Protein AF-A0A9N8YZ89-F1 (afdb_monomer_lite)

Foldseek 3Di:
DDDDDDPDVPPVPPPDDPDDDDDDPVNVVVVVQVVVQVVVQVLLAAAVKGKGWDWDDDPVDIDIDIDIPDDDDPVSVVLVVLVVVLVVVVVVPPPDDPVVLVPDPSSVVSVVSSCVRRVNNVVVVVVVVVVVVVVVVVVD

Structure (mmCIF, N/CA/C/O backbone):
data_AF-A0A9N8YZ89-F1
#
_entry.id   AF-A0A9N8YZ89-F1
#
loop_
_atom_site.group_PDB
_atom_site.id
_atom_site.type_symbol
_atom_site.label_atom_id
_atom_site.label_alt_id
_atom_site.label_comp_id
_atom_site.label_asym_id
_atom_site.label_entity_id
_atom_site.label_seq_id
_atom_site.pdbx_PDB_ins_code
_atom_site.Cartn_x
_atom_site.Cartn_y
_atom_site.Cartn_z
_atom_site.occupancy
_atom_site.B_iso_or_equiv
_atom_site.auth_seq_id
_atom_site.auth_comp_id
_atom_site.auth_asym_id
_atom_site.auth_atom_id
_atom_site.pdbx_PDB_model_num
ATOM 1 N N . MET A 1 1 ? -21.001 -4.159 -8.504 1.00 30.20 1 MET A N 1
ATOM 2 C CA . MET A 1 1 ? -21.328 -3.317 -9.671 1.00 30.20 1 MET A CA 1
ATOM 3 C C . MET A 1 1 ? -20.040 -3.118 -10.452 1.00 30.20 1 MET A C 1
ATOM 5 O O . MET A 1 1 ? -19.037 -2.767 -9.846 1.00 30.20 1 MET A O 1
ATOM 9 N N . ARG A 1 2 ? -20.043 -3.479 -11.737 1.00 47.47 2 ARG A N 1
ATOM 10 C CA . ARG A 1 2 ? -18.988 -3.201 -12.719 1.00 47.47 2 ARG A CA 1
ATOM 11 C C . ARG A 1 2 ? -19.563 -2.087 -13.586 1.00 47.47 2 ARG A C 1
ATOM 13 O O . ARG A 1 2 ? -20.612 -2.332 -14.164 1.00 47.47 2 ARG A O 1
ATOM 20 N N . GLU A 1 3 ? -18.909 -0.936 -13.661 1.00 30.22 3 GLU A N 1
ATOM 21 C CA . GLU A 1 3 ? -19.023 -0.023 -14.802 1.00 30.22 3 GLU A CA 1
ATOM 22 C C . GLU A 1 3 ? -17.859 0.972 -14.770 1.00 30.22 3 GLU A C 1
ATOM 24 O O . GLU A 1 3 ? -17.658 1.714 -13.811 1.00 30.22 3 GLU A O 1
ATOM 29 N N . ASN A 1 4 ? -17.040 0.876 -15.817 1.00 44.56 4 ASN A N 1
ATOM 30 C CA . ASN A 1 4 ? -16.032 1.847 -16.206 1.00 44.56 4 ASN A CA 1
ATOM 31 C C . ASN A 1 4 ? -16.745 2.963 -16.969 1.00 44.56 4 ASN A C 1
ATOM 33 O O . ASN A 1 4 ? -17.397 2.632 -17.951 1.00 44.56 4 ASN A O 1
ATOM 37 N N . GLU A 1 5 ? -16.572 4.218 -16.538 1.00 31.42 5 GLU A N 1
ATOM 38 C CA . GLU A 1 5 ? -16.704 5.502 -17.269 1.00 31.42 5 GLU A CA 1
ATOM 39 C C . GLU A 1 5 ? -17.007 6.582 -16.205 1.00 31.42 5 GLU A C 1
ATOM 41 O O . GLU A 1 5 ? -18.002 6.498 -15.505 1.00 31.42 5 GLU A O 1
ATOM 46 N N . LEU A 1 6 ? -16.180 7.585 -15.899 1.00 32.75 6 LEU A N 1
ATOM 47 C CA . LEU A 1 6 ? -15.437 8.479 -16.775 1.00 32.75 6 LEU A CA 1
ATOM 48 C C . LEU A 1 6 ? -14.212 9.055 -16.043 1.00 32.75 6 LEU A C 1
ATOM 50 O O . LEU A 1 6 ? -14.322 9.965 -15.220 1.00 32.75 6 LEU A O 1
ATOM 54 N N . TYR A 1 7 ? -13.019 8.631 -16.461 1.00 41.88 7 TYR A N 1
ATOM 55 C CA . TYR A 1 7 ? -11.895 9.558 -16.551 1.00 41.88 7 TYR A CA 1
ATOM 56 C C . TYR A 1 7 ? -12.280 10.625 -17.586 1.00 41.88 7 TYR A C 1
ATOM 58 O O . TYR A 1 7 ? -12.028 10.473 -18.781 1.00 41.88 7 TYR A O 1
ATOM 66 N N . SER A 1 8 ? -12.936 11.703 -17.148 1.00 34.69 8 SER A N 1
ATOM 67 C CA . SER A 1 8 ? -13.013 12.905 -17.970 1.00 34.69 8 SER A CA 1
ATOM 68 C C . SER A 1 8 ? -11.607 13.505 -18.022 1.00 34.69 8 SER A C 1
ATOM 70 O O . SER A 1 8 ? -10.923 13.627 -17.000 1.00 34.69 8 SER A O 1
ATOM 72 N N . LYS A 1 9 ? -11.158 13.897 -19.216 1.00 35.44 9 LYS A N 1
ATOM 73 C CA . LYS A 1 9 ? -9.866 14.569 -19.441 1.00 35.44 9 LYS A CA 1
ATOM 74 C C . LYS A 1 9 ? -9.716 15.896 -18.661 1.00 35.44 9 LYS A C 1
ATOM 76 O O . LYS A 1 9 ? -8.675 16.531 -18.766 1.00 35.44 9 LYS A O 1
ATOM 81 N N . ALA A 1 10 ? -10.717 16.293 -17.867 1.00 31.02 10 ALA A N 1
ATOM 82 C CA . ALA A 1 10 ? -10.711 17.462 -16.995 1.00 31.02 10 ALA A CA 1
ATOM 83 C C . ALA A 1 10 ? -10.282 17.175 -15.537 1.00 31.02 10 ALA A C 1
ATOM 85 O O . ALA A 1 10 ? -9.948 18.112 -14.819 1.00 31.02 10 ALA A O 1
ATOM 86 N N . CYS A 1 11 ? -10.220 15.918 -15.077 1.00 34.28 11 CYS A N 1
ATOM 87 C CA . CYS A 1 11 ? -9.942 15.618 -13.657 1.00 34.28 11 CYS A CA 1
ATOM 88 C C . CYS A 1 11 ? -8.461 15.378 -13.309 1.00 34.28 11 CYS A C 1
ATOM 90 O O . CYS A 1 11 ? -8.146 15.052 -12.169 1.00 34.28 11 CYS A O 1
ATOM 92 N N . VAL A 1 12 ? -7.535 15.590 -14.249 1.00 33.56 12 VAL A N 1
ATOM 93 C CA . VAL A 1 12 ? -6.080 15.551 -13.977 1.00 33.56 12 VAL A CA 1
ATOM 94 C C . VAL A 1 12 ? -5.570 16.880 -13.381 1.00 33.56 12 VAL A C 1
ATOM 96 O O . VAL A 1 12 ? -4.430 16.963 -12.941 1.00 33.56 12 VAL A O 1
ATOM 99 N N . ALA A 1 13 ? -6.416 17.914 -13.293 1.00 30.59 13 ALA A N 1
ATOM 100 C CA . ALA A 1 13 ? -6.032 19.247 -12.816 1.00 30.59 13 ALA A CA 1
ATOM 101 C C . ALA A 1 13 ? -6.509 19.600 -11.387 1.00 30.59 13 ALA A C 1
ATOM 103 O O . ALA A 1 13 ? -6.271 20.715 -10.937 1.00 30.59 13 ALA A O 1
ATOM 104 N N . GLY A 1 14 ? -7.175 18.689 -10.664 1.00 29.95 14 GLY A N 1
ATOM 105 C CA . GLY A 1 14 ? -7.720 18.979 -9.325 1.00 29.95 14 GLY A CA 1
ATOM 106 C C . GLY A 1 14 ? -6.763 18.742 -8.148 1.00 29.95 14 GLY A C 1
ATOM 107 O O . GLY A 1 14 ? -7.021 19.224 -7.052 1.00 29.95 14 GLY A O 1
ATOM 108 N N . SER A 1 15 ? -5.666 18.009 -8.352 1.00 34.25 15 SER A N 1
ATOM 109 C CA . SER A 1 15 ? -4.763 17.553 -7.279 1.00 34.25 15 SER A CA 1
ATOM 110 C C . SER A 1 15 ? -3.470 18.368 -7.140 1.00 34.25 15 SER A C 1
ATOM 112 O O . SER A 1 15 ? -2.549 17.947 -6.444 1.00 34.25 15 SER A O 1
ATOM 114 N N . ILE A 1 16 ? -3.397 19.556 -7.749 1.00 39.25 16 ILE A N 1
ATOM 115 C CA . ILE A 1 16 ? -2.336 20.531 -7.463 1.00 39.25 16 ILE A CA 1
ATOM 116 C C . ILE A 1 16 ? -2.975 21.734 -6.772 1.00 39.25 16 ILE A C 1
ATOM 118 O O . ILE A 1 16 ? -3.436 22.665 -7.430 1.00 39.25 16 ILE A O 1
ATOM 122 N N . ARG A 1 17 ? -3.006 21.729 -5.435 1.00 31.22 17 ARG A N 1
ATOM 123 C CA . ARG A 1 17 ? -3.301 22.946 -4.673 1.00 31.22 17 ARG A CA 1
ATOM 124 C C . ARG A 1 17 ? -2.018 23.770 -4.555 1.00 31.22 17 ARG A C 1
ATOM 126 O O . ARG A 1 17 ? -1.105 23.426 -3.811 1.00 31.22 17 ARG A O 1
ATOM 133 N N . PHE A 1 18 ? -1.951 24.829 -5.359 1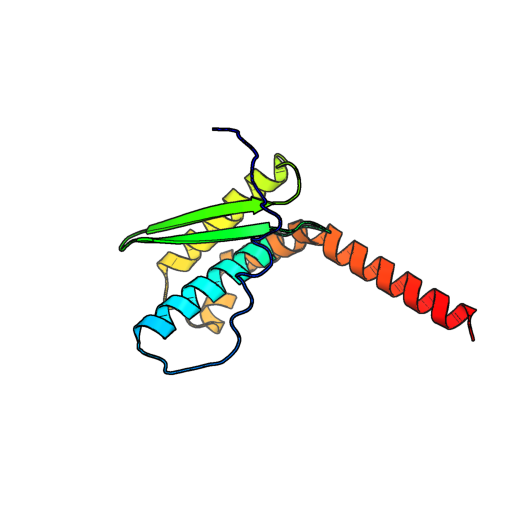.00 32.72 18 PHE A N 1
ATOM 134 C CA . PHE A 1 18 ? -1.022 25.939 -5.184 1.00 32.72 18 PHE A CA 1
ATOM 135 C C . PHE A 1 18 ? -1.501 26.832 -4.033 1.00 32.72 18 PHE A C 1
ATOM 137 O O . PHE A 1 18 ? -2.673 27.188 -3.986 1.00 32.72 18 PHE A O 1
ATOM 144 N N . VAL A 1 19 ? -0.529 27.230 -3.209 1.00 33.03 19 VAL A N 1
ATOM 145 C CA . VAL A 1 19 ? -0.526 28.336 -2.239 1.00 33.03 19 VAL A CA 1
ATOM 146 C C . VAL A 1 19 ? -1.390 28.149 -0.983 1.00 33.03 19 VAL A C 1
ATOM 148 O O . VAL A 1 19 ? -2.599 27.958 -1.014 1.00 33.03 19 VAL A O 1
ATOM 151 N N . VAL A 1 20 ? -0.656 28.197 0.130 1.00 49.81 20 VAL A N 1
ATOM 152 C CA . VAL A 1 20 ? -1.071 28.243 1.531 1.00 49.81 20 VAL A CA 1
ATOM 153 C C . VAL A 1 20 ? -1.785 29.565 1.781 1.00 49.81 20 VAL A C 1
ATOM 155 O O . VAL A 1 20 ? -1.135 30.594 1.657 1.00 49.81 20 VAL A O 1
ATOM 158 N N . ASP A 1 21 ? -3.052 29.530 2.186 1.00 35.50 21 ASP A N 1
ATOM 159 C CA . ASP A 1 21 ? -3.674 30.632 2.921 1.00 35.50 21 ASP A CA 1
ATOM 160 C C . ASP A 1 21 ? -4.487 30.050 4.090 1.00 35.50 21 ASP A C 1
ATOM 162 O O . ASP A 1 21 ? -5.339 29.186 3.894 1.00 35.50 21 ASP A O 1
ATOM 166 N N . GLU A 1 22 ? -4.094 30.496 5.289 1.00 44.75 22 GLU A N 1
ATOM 167 C CA . GLU A 1 22 ? -4.667 30.343 6.640 1.00 44.75 22 GLU A CA 1
ATOM 168 C C . GLU A 1 22 ? -5.190 28.958 7.080 1.00 44.75 22 GLU A C 1
ATOM 170 O O . GLU A 1 22 ? -6.242 28.468 6.679 1.00 44.75 22 GLU A O 1
ATOM 175 N N . ALA A 1 23 ? -4.425 28.331 7.982 1.00 43.38 23 ALA A N 1
ATOM 176 C CA . ALA A 1 23 ? -4.700 27.023 8.562 1.00 43.38 23 ALA A CA 1
ATOM 177 C C . ALA A 1 23 ? -5.589 27.129 9.817 1.00 43.38 23 ALA A C 1
ATOM 179 O O . ALA A 1 23 ? -5.103 27.488 10.888 1.00 43.38 23 ALA A O 1
ATOM 180 N N . ASP A 1 24 ? -6.863 26.752 9.689 1.00 45.12 24 ASP A N 1
ATOM 181 C CA . ASP A 1 24 ? -7.737 26.385 10.817 1.00 45.12 24 ASP A CA 1
ATOM 182 C C . ASP A 1 24 ? -7.472 24.935 11.269 1.00 45.12 24 ASP A C 1
ATOM 184 O O . ASP A 1 24 ? -6.961 24.126 10.497 1.00 45.12 24 ASP A O 1
ATOM 188 N N . GLU A 1 25 ? -7.848 24.551 12.494 1.00 52.12 25 GLU A N 1
ATOM 189 C CA . GLU A 1 25 ? -7.730 23.166 13.013 1.00 52.12 25 GLU A CA 1
ATOM 190 C C . GLU A 1 25 ? -8.378 22.110 12.088 1.00 52.12 25 GLU A C 1
ATOM 192 O O . GLU A 1 25 ? -7.916 20.970 12.011 1.00 52.12 25 GLU A O 1
ATOM 197 N N . GLU A 1 26 ? -9.392 22.502 11.309 1.00 46.75 26 GLU A N 1
ATOM 198 C CA . GLU A 1 26 ? -10.032 21.669 10.282 1.00 46.75 26 GLU A CA 1
ATOM 199 C C . GLU A 1 26 ? -9.064 21.295 9.136 1.00 46.75 26 GLU A C 1
ATOM 201 O O . GLU A 1 26 ? -9.120 20.191 8.587 1.00 46.75 26 GLU A O 1
ATOM 206 N N . SER A 1 27 ? -8.100 22.172 8.831 1.00 52.59 27 SER A N 1
ATOM 207 C CA . SER A 1 27 ? -7.059 21.958 7.817 1.00 52.59 27 SER A CA 1
ATOM 208 C C . SER A 1 27 ? -6.037 20.885 8.214 1.00 52.59 27 SER A C 1
ATOM 210 O O . SER A 1 27 ? -5.519 20.179 7.345 1.00 52.59 27 SER A O 1
ATOM 212 N N . VAL A 1 28 ? -5.786 20.706 9.517 1.00 53.56 28 VAL A N 1
ATOM 213 C CA . VAL A 1 28 ? -4.827 19.714 10.032 1.00 53.56 28 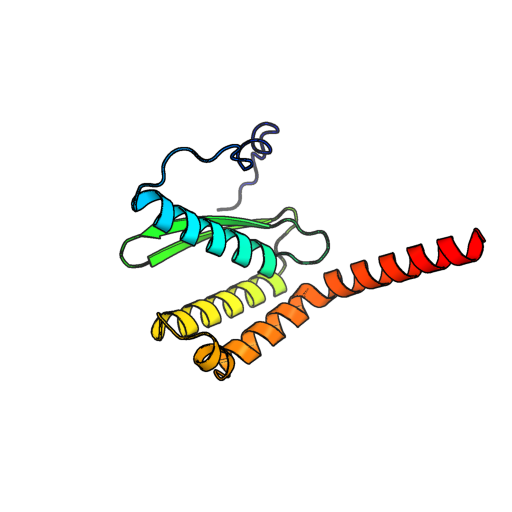VAL A CA 1
ATOM 214 C C . VAL A 1 28 ? -5.383 18.301 9.857 1.00 53.56 28 VAL A C 1
ATOM 216 O O . VAL A 1 28 ? -4.689 17.427 9.338 1.00 53.56 28 VAL A O 1
ATOM 219 N N . ALA A 1 29 ? -6.661 18.094 10.190 1.00 61.31 29 ALA A N 1
ATOM 220 C CA . ALA A 1 29 ? -7.337 16.811 9.998 1.00 61.31 29 ALA A CA 1
ATOM 221 C C . ALA A 1 29 ? -7.417 16.423 8.509 1.00 61.31 29 ALA A C 1
ATOM 223 O O . ALA A 1 29 ? -7.147 15.277 8.147 1.00 61.31 29 ALA A O 1
ATOM 224 N N . LEU A 1 30 ? -7.723 17.382 7.627 1.00 66.94 30 LEU A N 1
ATOM 225 C CA . LEU A 1 30 ? -7.725 17.171 6.173 1.00 66.94 30 LEU A CA 1
ATOM 226 C C . LEU A 1 30 ? -6.350 16.722 5.653 1.00 66.94 30 LEU A C 1
ATOM 228 O O . LEU A 1 30 ? -6.268 15.741 4.911 1.00 66.94 30 LEU A O 1
ATOM 232 N N . ALA A 1 31 ? -5.270 17.371 6.095 1.00 72.62 31 ALA A N 1
ATOM 233 C CA . ALA A 1 31 ? -3.909 17.019 5.694 1.00 72.62 31 ALA A CA 1
ATOM 234 C C . ALA A 1 31 ? -3.501 15.601 6.142 1.00 72.62 31 ALA A C 1
ATOM 236 O O . ALA A 1 31 ? -2.784 14.901 5.421 1.00 72.62 31 ALA A O 1
ATOM 237 N N . GLU A 1 32 ? -3.958 15.136 7.307 1.00 70.75 32 GLU A N 1
ATOM 238 C CA . GLU A 1 32 ? -3.696 13.772 7.786 1.00 70.75 32 GLU A CA 1
ATOM 239 C C . GLU A 1 32 ? -4.362 12.707 6.901 1.00 70.75 32 GLU A C 1
ATOM 241 O O . GLU A 1 32 ? -3.706 11.737 6.502 1.00 70.75 32 GLU A O 1
ATOM 246 N N . TYR A 1 33 ? -5.626 12.909 6.516 1.00 75.50 33 TYR A N 1
ATOM 247 C CA . TYR A 1 33 ? -6.328 12.003 5.599 1.00 75.50 33 TYR A CA 1
ATOM 248 C C . TYR A 1 33 ? -5.737 12.036 4.182 1.00 75.50 33 TYR A C 1
ATOM 250 O O . TYR A 1 33 ? -5.592 10.990 3.539 1.00 75.50 33 TYR A O 1
ATOM 258 N N . GLU A 1 34 ? -5.330 13.206 3.692 1.00 80.62 34 GLU A N 1
ATOM 259 C CA . GLU A 1 34 ? -4.619 13.332 2.414 1.00 80.62 34 GLU A CA 1
ATOM 260 C C . GLU A 1 34 ? -3.272 12.594 2.438 1.00 80.62 34 GLU A C 1
ATOM 262 O O . GLU A 1 34 ? -2.934 11.854 1.510 1.00 80.62 34 GLU A O 1
ATOM 267 N N . ASN A 1 35 ? -2.516 12.710 3.530 1.00 84.50 35 ASN A N 1
ATOM 268 C CA . ASN A 1 35 ? -1.263 11.977 3.693 1.00 84.50 35 ASN A CA 1
ATOM 269 C C . ASN A 1 35 ? -1.497 10.461 3.747 1.00 84.50 35 ASN A C 1
ATOM 271 O O . ASN A 1 35 ? -0.773 9.708 3.088 1.00 84.50 35 ASN A O 1
ATOM 275 N N . PHE A 1 36 ? -2.516 10.005 4.481 1.00 82.94 36 PHE A N 1
ATOM 276 C CA . PHE A 1 36 ? -2.847 8.584 4.570 1.00 82.94 36 PHE A CA 1
ATOM 277 C C . PHE A 1 36 ? -3.284 8.012 3.213 1.00 82.94 36 PHE A C 1
ATOM 279 O O . PHE A 1 36 ? -2.752 6.985 2.789 1.00 82.94 36 PHE A O 1
ATOM 286 N N . SER A 1 37 ? -4.173 8.698 2.484 1.00 86.25 37 SER A N 1
ATOM 287 C CA . S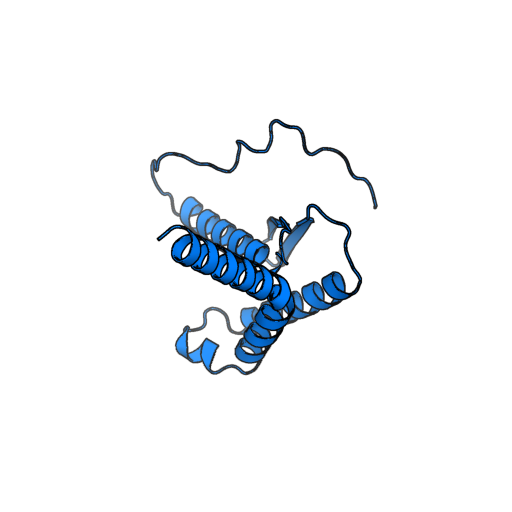ER A 1 37 ? -4.608 8.271 1.142 1.00 86.25 37 SER A CA 1
ATOM 288 C C . SER A 1 37 ? -3.444 8.190 0.157 1.00 86.25 37 SER A C 1
ATOM 290 O O . SER A 1 37 ? -3.311 7.191 -0.551 1.00 86.25 37 SER A O 1
ATOM 292 N N . ARG A 1 38 ? -2.554 9.190 0.147 1.00 88.81 38 ARG A N 1
ATOM 293 C CA . ARG A 1 38 ? -1.360 9.206 -0.712 1.00 88.81 38 ARG A CA 1
ATOM 294 C C . ARG A 1 38 ? -0.408 8.052 -0.399 1.00 88.81 38 ARG A C 1
ATOM 296 O O . ARG A 1 38 ? 0.104 7.402 -1.316 1.00 88.81 38 ARG A O 1
ATOM 303 N N . ASN A 1 39 ? -0.163 7.789 0.882 1.00 89.81 39 ASN A N 1
ATOM 304 C CA . ASN A 1 39 ? 0.709 6.695 1.302 1.00 89.81 39 ASN A CA 1
ATOM 305 C C . ASN A 1 39 ? 0.099 5.338 0.931 1.00 89.81 39 ASN A C 1
ATOM 307 O O . ASN A 1 39 ? 0.796 4.483 0.386 1.00 89.81 39 ASN A O 1
ATOM 311 N N . LEU A 1 40 ? -1.212 5.169 1.129 1.00 90.31 40 LEU A N 1
ATOM 312 C CA . LEU A 1 40 ? -1.916 3.951 0.740 1.00 90.31 40 LEU A CA 1
ATOM 313 C C . LEU A 1 40 ? -1.883 3.743 -0.780 1.00 90.31 40 LEU A C 1
ATOM 315 O O . LEU A 1 40 ? -1.542 2.657 -1.237 1.00 90.31 40 LEU A O 1
ATOM 319 N N . ALA A 1 41 ? -2.134 4.786 -1.573 1.00 91.75 41 ALA A N 1
ATOM 320 C CA . ALA A 1 41 ? -2.013 4.719 -3.030 1.00 91.75 41 ALA A CA 1
ATOM 321 C C . ALA A 1 41 ? -0.603 4.296 -3.473 1.00 91.75 41 ALA A C 1
ATOM 323 O O . ALA A 1 41 ? -0.453 3.511 -4.407 1.00 91.75 41 ALA A O 1
ATOM 324 N N . THR A 1 42 ? 0.430 4.779 -2.778 1.00 90.75 42 THR A N 1
ATOM 325 C CA . THR A 1 42 ? 1.828 4.425 -3.062 1.00 90.75 42 THR A CA 1
ATOM 326 C C . THR A 1 42 ? 2.098 2.944 -2.818 1.00 90.75 42 THR A C 1
ATOM 328 O O . THR A 1 42 ? 2.713 2.296 -3.663 1.00 90.75 42 THR A O 1
ATOM 331 N N . ILE A 1 43 ? 1.621 2.418 -1.691 1.00 90.81 43 ILE A N 1
ATOM 332 C CA . ILE A 1 43 ? 1.792 1.015 -1.299 1.00 90.81 43 ILE A CA 1
ATOM 333 C C . ILE A 1 43 ? 1.038 0.073 -2.249 1.00 90.81 43 ILE A C 1
ATOM 335 O O . ILE A 1 43 ? 1.537 -0.987 -2.609 1.00 90.81 43 ILE A O 1
ATOM 339 N N . LEU A 1 44 ? -0.144 0.482 -2.709 1.00 90.62 44 LEU A N 1
ATOM 340 C CA . LEU A 1 44 ? -0.975 -0.319 -3.607 1.00 90.62 44 LEU A CA 1
ATOM 341 C C . LEU A 1 44 ? -0.513 -0.285 -5.077 1.00 90.62 44 LEU A C 1
ATOM 343 O O . LEU A 1 44 ? -1.013 -1.059 -5.897 1.00 90.62 44 LEU A O 1
ATOM 347 N N . ALA A 1 45 ? 0.424 0.596 -5.440 1.00 89.25 45 ALA A N 1
ATOM 348 C CA . ALA A 1 45 ? 0.859 0.794 -6.821 1.00 89.25 45 ALA A CA 1
ATOM 349 C C . ALA A 1 45 ? 2.040 -0.109 -7.224 1.00 89.25 45 ALA A C 1
ATOM 351 O O . ALA A 1 45 ? 3.205 0.210 -6.953 1.00 89.25 45 ALA A O 1
ATOM 352 N N . ARG A 1 46 ? 1.743 -1.170 -7.990 1.00 83.81 46 ARG A N 1
ATOM 353 C CA . ARG A 1 46 ? 2.732 -2.063 -8.632 1.00 83.81 46 ARG A CA 1
ATOM 354 C C . ARG A 1 46 ? 3.466 -1.381 -9.807 1.00 83.81 46 ARG A C 1
ATOM 356 O O . ARG A 1 46 ? 3.248 -0.203 -10.101 1.00 83.81 46 ARG A O 1
ATOM 363 N N . ASP A 1 47 ? 4.369 -2.099 -10.485 1.00 84.56 47 ASP A N 1
ATOM 364 C CA . ASP A 1 47 ? 5.132 -1.571 -11.626 1.00 84.56 47 ASP A CA 1
ATOM 365 C C . ASP A 1 47 ? 4.236 -0.953 -12.704 1.00 84.56 47 ASP A C 1
ATOM 367 O O . ASP A 1 47 ? 3.266 -1.568 -13.148 1.00 84.56 47 ASP A O 1
ATOM 371 N N . ARG A 1 48 ? 4.571 0.281 -13.107 1.00 81.12 48 ARG A N 1
ATOM 372 C CA . ARG A 1 48 ? 3.841 1.111 -14.090 1.00 81.12 48 ARG A CA 1
ATOM 373 C C . ARG A 1 48 ? 2.341 1.299 -13.807 1.00 81.12 48 ARG A C 1
ATOM 375 O O . ARG A 1 48 ? 1.632 1.873 -14.636 1.00 81.12 48 ARG A O 1
ATOM 382 N N . GLN A 1 49 ? 1.850 0.852 -12.653 1.00 85.12 49 GLN A N 1
ATOM 383 C CA . GLN A 1 49 ? 0.467 1.028 -12.247 1.00 85.12 49 GLN A CA 1
ATOM 384 C C . GLN A 1 49 ? 0.285 2.389 -11.588 1.00 85.12 49 GLN A C 1
ATOM 386 O O . GLN A 1 49 ? 1.133 2.870 -10.832 1.00 85.12 49 GLN A O 1
ATOM 391 N N . VAL A 1 50 ? -0.859 2.993 -11.878 1.00 86.62 50 VAL A N 1
ATOM 392 C CA . VAL A 1 50 ? -1.342 4.197 -11.214 1.00 86.62 50 VAL A CA 1
ATOM 393 C C . VAL A 1 50 ? -2.543 3.782 -10.389 1.00 86.62 50 VAL A C 1
ATOM 395 O O . VAL A 1 50 ? -3.495 3.225 -10.935 1.00 86.62 50 VAL A O 1
ATOM 398 N N . VAL A 1 51 ? -2.480 4.050 -9.089 1.00 88.88 51 VAL A N 1
ATOM 399 C CA . VAL A 1 51 ? -3.562 3.789 -8.142 1.00 88.88 51 VAL A CA 1
ATOM 400 C C . VAL A 1 51 ? -4.071 5.121 -7.617 1.00 88.88 51 VAL A C 1
ATOM 402 O O . VAL A 1 51 ? -3.285 5.980 -7.220 1.00 88.88 51 VAL A O 1
ATOM 405 N N . ALA A 1 52 ? -5.387 5.284 -7.626 1.00 90.94 52 ALA A N 1
ATOM 406 C CA . ALA A 1 52 ? -6.086 6.371 -6.970 1.00 90.94 52 ALA A CA 1
ATOM 407 C C . ALA A 1 52 ? -6.792 5.818 -5.732 1.00 90.94 52 ALA A C 1
ATOM 409 O O . ALA A 1 52 ? -7.454 4.780 -5.796 1.00 90.94 52 ALA A O 1
ATOM 410 N N . VAL A 1 53 ? -6.641 6.521 -4.614 1.00 88.69 53 VAL A N 1
ATOM 411 C CA . VAL A 1 53 ? -7.305 6.199 -3.354 1.00 88.69 53 VAL A CA 1
ATOM 412 C C . VAL A 1 53 ? -8.138 7.398 -2.940 1.00 88.69 53 VAL A C 1
ATOM 414 O O . VAL A 1 53 ? -7.623 8.510 -2.843 1.00 88.69 53 VAL A O 1
ATOM 417 N N . THR A 1 54 ? -9.412 7.156 -2.662 1.00 88.62 54 THR A N 1
ATOM 418 C CA . THR A 1 54 ? -10.304 8.125 -2.030 1.00 88.62 54 THR A CA 1
ATOM 419 C C . THR A 1 54 ? -10.699 7.595 -0.664 1.00 88.62 54 THR A C 1
ATOM 421 O O . THR A 1 54 ? -11.089 6.436 -0.529 1.00 88.62 54 THR A O 1
ATOM 424 N N . LEU A 1 55 ? -10.590 8.451 0.347 1.00 83.00 55 LEU A N 1
ATOM 425 C CA . LEU A 1 55 ? -10.988 8.147 1.713 1.00 83.00 55 LEU A CA 1
ATOM 426 C C . LEU A 1 55 ? -12.214 8.966 2.074 1.00 83.00 55 LEU A C 1
ATOM 428 O O . LEU A 1 55 ? -12.234 10.176 1.853 1.00 83.00 55 LEU A O 1
ATOM 432 N N . ILE A 1 56 ? -13.206 8.307 2.658 1.00 79.81 56 ILE A N 1
ATOM 433 C CA . ILE A 1 56 ? -14.379 8.959 3.228 1.00 79.81 56 ILE A CA 1
ATOM 434 C C . ILE A 1 56 ? -14.387 8.646 4.729 1.00 79.81 56 ILE A C 1
ATOM 436 O O . ILE A 1 56 ? -14.712 7.516 5.117 1.00 79.81 56 ILE A O 1
ATOM 440 N N . PRO A 1 57 ? -13.973 9.601 5.583 1.00 74.44 57 PRO A N 1
ATOM 441 C CA . PRO A 1 57 ? -13.961 9.399 7.023 1.00 74.44 57 PRO A CA 1
ATOM 442 C C . PRO A 1 57 ? -15.380 9.469 7.603 1.00 74.44 57 PRO A C 1
ATOM 444 O O . PRO A 1 57 ? -16.202 10.293 7.207 1.00 74.44 57 PRO A O 1
ATOM 447 N N . TYR A 1 58 ? -15.648 8.617 8.587 1.00 73.06 58 TYR A N 1
ATOM 448 C CA . TYR A 1 58 ? -16.832 8.633 9.445 1.00 73.06 58 TYR A CA 1
ATOM 449 C C . TYR A 1 58 ? -16.379 8.570 10.912 1.00 73.06 58 TYR A C 1
ATOM 451 O O . TYR A 1 58 ? -15.267 8.115 11.178 1.00 73.06 58 TYR A O 1
ATOM 459 N N . PRO A 1 59 ? -17.237 8.917 11.891 1.00 67.75 59 PRO A N 1
ATOM 460 C CA . PRO A 1 59 ? -16.839 8.935 13.302 1.00 67.75 59 PRO A CA 1
ATOM 461 C C . PRO A 1 59 ? -16.218 7.626 13.820 1.00 67.75 59 PRO A C 1
ATOM 463 O O . PRO A 1 59 ? -15.315 7.661 14.643 1.00 67.75 59 PRO A O 1
ATOM 466 N N . ASN A 1 60 ? -16.675 6.473 13.311 1.00 68.19 60 ASN A N 1
ATOM 467 C CA . ASN A 1 60 ? -16.260 5.148 13.795 1.00 68.19 60 ASN A CA 1
ATOM 468 C C . ASN A 1 60 ? -15.626 4.257 12.713 1.00 68.19 60 ASN A C 1
ATOM 470 O O . ASN A 1 60 ? -15.337 3.088 12.970 1.00 68.19 60 ASN A O 1
ATOM 474 N N . LYS A 1 61 ? -15.492 4.746 11.476 1.00 73.75 61 LYS A N 1
ATOM 475 C CA . LYS A 1 61 ? -14.974 3.956 10.350 1.00 73.75 61 LYS A CA 1
ATOM 476 C C . LYS A 1 61 ? -14.402 4.865 9.270 1.00 73.75 61 LYS A C 1
ATOM 478 O O . LYS A 1 61 ? -14.700 6.048 9.223 1.00 73.75 61 LYS A O 1
ATOM 483 N N . CYS A 1 62 ? -13.654 4.284 8.347 1.00 77.62 62 CYS A N 1
ATOM 484 C CA . CYS A 1 62 ? -13.253 4.946 7.115 1.00 77.62 62 CYS A CA 1
ATOM 485 C C . CYS A 1 62 ? -13.641 4.051 5.941 1.00 77.62 62 CYS A C 1
ATOM 487 O O . CYS A 1 62 ? -13.433 2.835 5.994 1.00 77.62 62 CYS A O 1
ATOM 489 N N . GLU A 1 63 ? -14.235 4.636 4.906 1.00 81.75 63 GLU A N 1
ATOM 490 C CA . GLU A 1 63 ? -14.438 3.952 3.634 1.00 81.75 63 GLU A CA 1
ATOM 491 C C . GLU A 1 63 ? -13.294 4.297 2.690 1.00 81.75 63 GLU A C 1
ATOM 493 O O . GLU A 1 63 ? -12.969 5.465 2.483 1.00 81.75 63 GLU A O 1
ATOM 498 N N . VAL A 1 64 ? -12.678 3.260 2.130 1.00 84.44 64 VAL A N 1
ATOM 499 C CA . VAL A 1 64 ? -11.551 3.382 1.210 1.00 84.44 64 VAL A CA 1
ATOM 500 C C . VAL A 1 64 ? -12.005 2.903 -0.158 1.00 84.44 64 VAL A C 1
ATOM 502 O O . VAL A 1 64 ? -12.328 1.728 -0.335 1.00 84.44 64 VAL A O 1
ATOM 505 N N . TYR A 1 65 ? -12.006 3.809 -1.125 1.00 87.94 65 TYR A N 1
ATOM 506 C CA . TYR A 1 65 ? -12.270 3.509 -2.525 1.00 87.94 65 TYR A CA 1
ATOM 507 C C . TYR A 1 65 ? -10.942 3.473 -3.267 1.00 87.94 65 TYR A C 1
ATOM 509 O O . TYR A 1 65 ? -10.139 4.399 -3.156 1.00 87.94 65 TYR A O 1
ATOM 517 N N . ILE A 1 66 ? -10.707 2.394 -4.011 1.00 90.38 66 ILE A N 1
ATOM 518 C CA . ILE A 1 66 ? -9.449 2.163 -4.716 1.00 90.38 66 ILE A CA 1
ATOM 519 C C . ILE A 1 66 ? -9.764 1.957 -6.193 1.00 90.38 66 ILE A C 1
ATOM 521 O O . ILE A 1 66 ? -10.553 1.085 -6.559 1.00 90.38 66 ILE A O 1
ATOM 525 N N . ALA A 1 67 ? -9.120 2.746 -7.042 1.00 89.81 67 ALA A N 1
ATOM 526 C CA . ALA A 1 67 ? -9.154 2.593 -8.488 1.00 89.81 67 ALA A CA 1
ATOM 527 C C . ALA A 1 67 ? -7.729 2.445 -9.016 1.00 89.81 67 ALA A C 1
ATOM 529 O O . ALA A 1 67 ? -6.786 2.987 -8.441 1.00 89.81 67 ALA A O 1
ATOM 530 N N . LYS A 1 68 ? -7.558 1.732 -10.127 1.00 89.06 68 LYS A N 1
ATOM 531 C CA . LYS A 1 68 ? -6.265 1.635 -10.801 1.00 89.06 68 LYS A CA 1
ATOM 532 C C . LYS A 1 68 ? -6.425 1.583 -12.315 1.00 89.06 68 LYS A C 1
ATOM 534 O O . LYS A 1 68 ? -7.487 1.228 -12.818 1.00 89.06 68 LYS A O 1
ATOM 539 N N . ASN A 1 69 ? -5.363 1.927 -13.035 1.00 89.38 69 ASN A N 1
ATOM 540 C CA . ASN A 1 69 ? -5.365 2.009 -14.501 1.00 89.38 69 ASN A CA 1
ATOM 541 C C . ASN A 1 69 ? -5.409 0.651 -15.232 1.00 89.38 69 ASN A C 1
ATOM 543 O O . ASN A 1 69 ? -5.596 0.632 -16.444 1.00 89.38 69 ASN A O 1
ATOM 547 N N . ASN A 1 70 ? -5.245 -0.464 -14.517 1.00 84.38 70 ASN A N 1
ATOM 548 C CA . ASN A 1 70 ? -5.219 -1.819 -15.072 1.00 84.38 70 ASN A CA 1
ATOM 549 C C . ASN A 1 70 ? -6.318 -2.700 -14.458 1.00 84.38 70 ASN A C 1
ATOM 551 O O . ASN A 1 70 ? -6.925 -2.351 -13.450 1.00 84.38 70 ASN A O 1
ATOM 555 N N . SER A 1 71 ? -6.545 -3.884 -15.029 1.00 88.69 71 SER A N 1
ATOM 556 C CA . SER A 1 71 ? -7.463 -4.866 -14.434 1.00 88.69 71 SER A CA 1
ATOM 557 C C . SER A 1 71 ? -6.955 -5.358 -13.076 1.00 88.69 71 SER A C 1
ATOM 559 O O . SER A 1 71 ? -5.746 -5.499 -12.873 1.00 88.69 71 SER A O 1
ATOM 561 N N . TRP A 1 72 ? -7.878 -5.607 -12.147 1.00 87.75 72 TRP A N 1
ATOM 562 C CA . TRP A 1 72 ? -7.594 -6.273 -10.876 1.00 87.75 72 TRP A CA 1
ATOM 563 C C . TRP A 1 72 ? -7.262 -7.744 -11.117 1.00 87.75 72 TRP A C 1
ATOM 565 O O . TRP A 1 72 ? -8.038 -8.450 -11.760 1.00 87.75 72 TRP A O 1
ATOM 575 N N . LEU A 1 73 ? -6.107 -8.173 -10.623 1.00 90.19 73 LEU A N 1
ATOM 576 C CA . LEU A 1 73 ? -5.700 -9.567 -10.566 1.00 90.19 73 LEU A CA 1
ATOM 577 C C . LEU A 1 73 ? -6.104 -10.159 -9.213 1.00 90.19 73 LEU A C 1
ATOM 579 O O . LEU A 1 73 ? -6.339 -9.425 -8.250 1.00 90.19 73 LEU A O 1
ATOM 583 N N . GLU A 1 74 ? -6.169 -11.483 -9.129 1.00 93.00 74 GLU A N 1
ATOM 584 C CA . GLU A 1 74 ? -6.483 -12.172 -7.874 1.00 93.00 74 GLU A CA 1
ATOM 585 C C . GLU A 1 74 ? -5.431 -11.873 -6.797 1.00 93.00 74 GLU A C 1
ATOM 587 O O . GLU A 1 74 ? -5.781 -11.616 -5.644 1.00 93.00 74 GLU A O 1
ATOM 592 N N . GLU A 1 75 ? -4.155 -11.773 -7.182 1.00 90.50 75 GLU A N 1
ATOM 593 C CA . GLU A 1 75 ? -3.069 -11.443 -6.256 1.00 90.50 75 GLU A CA 1
ATOM 594 C C . GLU A 1 75 ? -3.201 -10.024 -5.690 1.00 90.50 75 GLU A C 1
ATOM 596 O O . GLU A 1 75 ?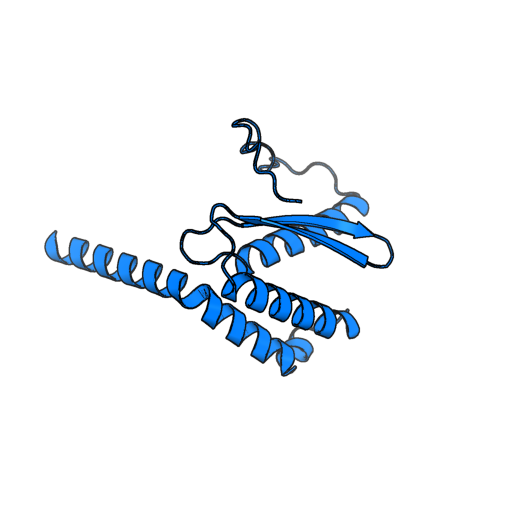 -2.831 -9.783 -4.542 1.00 90.50 75 GLU A O 1
ATOM 601 N N . ASP A 1 76 ? -3.765 -9.088 -6.460 1.00 90.31 76 ASP A N 1
ATOM 602 C CA . ASP A 1 76 ? -3.993 -7.722 -5.983 1.00 90.31 76 ASP A CA 1
ATOM 603 C C . ASP A 1 76 ? -5.080 -7.691 -4.902 1.00 90.31 76 ASP A C 1
ATOM 605 O O . ASP A 1 76 ? -4.973 -6.936 -3.937 1.00 90.31 76 ASP A O 1
ATOM 609 N N . ILE A 1 77 ? -6.125 -8.513 -5.052 1.00 91.44 77 ILE A N 1
ATOM 610 C CA . ILE A 1 77 ? -7.214 -8.622 -4.072 1.00 91.44 77 ILE A CA 1
ATOM 611 C C . ILE A 1 77 ? -6.664 -9.207 -2.770 1.00 91.44 77 ILE A C 1
ATOM 613 O O . ILE A 1 77 ? -6.855 -8.618 -1.706 1.00 91.44 77 ILE A O 1
ATOM 617 N N . VAL A 1 78 ? -5.910 -10.306 -2.866 1.00 95.19 78 VAL A N 1
ATOM 618 C CA . VAL A 1 78 ? -5.244 -10.933 -1.713 1.00 95.19 78 VAL A CA 1
ATOM 619 C C . VAL A 1 78 ? -4.312 -9.941 -1.016 1.00 95.19 78 VAL A C 1
ATOM 621 O O . VAL A 1 78 ? -4.305 -9.847 0.212 1.00 95.19 78 VAL A O 1
ATOM 624 N N . TYR A 1 79 ? -3.545 -9.166 -1.783 1.00 94.38 79 TYR A N 1
ATOM 625 C CA . TYR A 1 79 ? -2.655 -8.148 -1.238 1.00 94.38 79 TYR A CA 1
ATOM 626 C C . TYR A 1 79 ? -3.413 -7.026 -0.515 1.00 94.38 79 TYR A C 1
ATOM 628 O O . TYR A 1 79 ? -3.061 -6.673 0.611 1.00 94.38 79 TYR A O 1
ATOM 636 N N . ILE A 1 80 ? -4.484 -6.493 -1.112 1.00 91.94 80 ILE A N 1
ATOM 637 C CA . ILE A 1 80 ? -5.323 -5.464 -0.479 1.00 91.94 80 ILE A CA 1
ATOM 638 C C . ILE A 1 80 ? -5.907 -5.970 0.840 1.00 91.94 80 ILE A C 1
ATOM 640 O O . ILE A 1 80 ? -5.902 -5.231 1.829 1.00 91.94 80 ILE A O 1
ATOM 644 N N . ASP A 1 81 ? -6.372 -7.218 0.882 1.00 92.56 81 ASP A N 1
ATOM 645 C CA . ASP A 1 81 ? -6.904 -7.813 2.105 1.00 92.56 81 ASP A CA 1
ATOM 646 C C . ASP A 1 81 ? -5.828 -7.932 3.195 1.00 92.56 81 ASP A C 1
ATOM 648 O O . ASP A 1 81 ? -6.093 -7.580 4.347 1.00 92.56 81 ASP A O 1
ATOM 652 N N . LYS A 1 82 ? -4.587 -8.301 2.848 1.00 95.25 82 LYS A N 1
ATOM 653 C CA . LYS A 1 82 ? -3.458 -8.275 3.798 1.00 95.25 82 LYS A CA 1
ATOM 654 C C . LYS A 1 82 ? -3.192 -6.867 4.340 1.00 95.25 82 LYS A C 1
ATOM 656 O O . LYS A 1 82 ? -3.134 -6.679 5.556 1.00 95.25 82 LYS A O 1
ATOM 661 N N . ILE A 1 83 ? -3.081 -5.863 3.463 1.00 91.88 83 ILE A N 1
ATOM 662 C CA . ILE A 1 83 ? -2.854 -4.461 3.865 1.00 91.88 83 ILE A CA 1
ATOM 663 C C . ILE A 1 83 ? -3.968 -3.971 4.792 1.00 91.88 83 ILE A C 1
ATOM 665 O O . ILE A 1 83 ? -3.695 -3.331 5.809 1.00 91.88 83 ILE A O 1
ATOM 669 N N . LYS A 1 84 ? -5.221 -4.314 4.491 1.00 89.50 84 LYS A N 1
ATOM 670 C CA . LYS A 1 84 ? -6.373 -3.993 5.336 1.00 89.50 84 LYS A CA 1
ATOM 671 C C 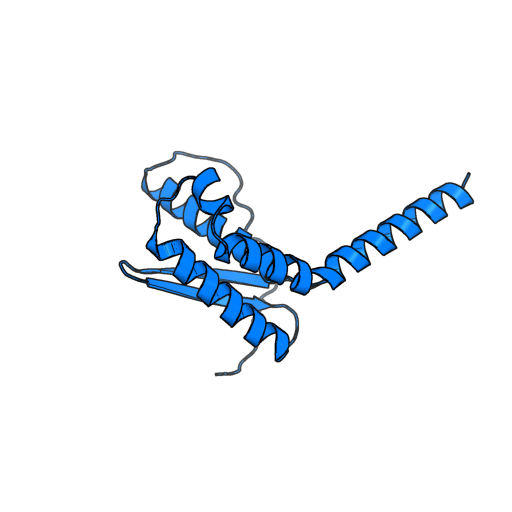. LYS A 1 84 ? -6.248 -4.601 6.734 1.00 89.50 84 LYS A C 1
ATOM 673 O O . LYS A 1 84 ? -6.533 -3.908 7.712 1.00 89.50 84 LYS A O 1
ATOM 678 N N . GLU A 1 85 ? -5.828 -5.858 6.851 1.00 90.88 85 GLU A N 1
ATOM 679 C CA . GLU A 1 85 ? -5.618 -6.496 8.155 1.00 90.88 85 GLU A CA 1
ATOM 680 C C . GLU A 1 85 ? -4.457 -5.860 8.935 1.00 90.88 85 GLU A C 1
ATOM 682 O O . GLU A 1 85 ? -4.609 -5.602 10.132 1.00 90.88 85 GLU A O 1
ATOM 687 N N . TYR A 1 86 ? -3.354 -5.486 8.273 1.00 88.56 86 TYR A N 1
ATOM 688 C CA . TYR A 1 86 ? -2.269 -4.736 8.921 1.00 88.56 86 TYR A CA 1
ATOM 689 C C . TYR A 1 86 ? -2.735 -3.380 9.446 1.00 88.56 86 TYR A C 1
ATOM 691 O O . TYR A 1 86 ? -2.500 -3.063 10.611 1.00 88.56 86 TYR A O 1
ATOM 699 N N . VAL A 1 87 ? -3.450 -2.598 8.632 1.00 85.88 87 VAL A N 1
ATOM 700 C CA . VAL A 1 87 ? -3.971 -1.285 9.043 1.00 85.88 87 VAL A CA 1
ATOM 701 C C . VAL A 1 87 ? -4.907 -1.420 10.249 1.00 85.88 87 VAL A C 1
ATOM 703 O O . VAL A 1 87 ? -4.769 -0.660 11.207 1.00 85.88 87 VAL A O 1
ATOM 706 N N . LYS A 1 88 ? -5.805 -2.416 10.260 1.00 84.31 88 LYS A N 1
ATOM 707 C CA . LYS A 1 88 ? -6.684 -2.697 11.412 1.00 84.31 88 LYS A CA 1
ATOM 708 C C . LYS A 1 88 ? -5.916 -3.122 12.661 1.00 84.31 88 LYS A C 1
ATOM 710 O O . LYS A 1 88 ? -6.328 -2.797 13.772 1.00 84.31 88 LYS A O 1
ATOM 715 N N . SER A 1 89 ? -4.859 -3.914 12.503 1.00 84.06 89 SER A N 1
ATOM 716 C CA . SER A 1 89 ? -4.027 -4.349 13.627 1.00 84.06 89 SER A CA 1
ATOM 717 C C . SER A 1 89 ? -3.291 -3.160 14.243 1.00 84.06 89 SER A C 1
ATOM 719 O O . SER A 1 89 ? -3.303 -2.976 15.460 1.00 84.06 89 SER A O 1
ATOM 721 N N . LEU A 1 90 ? -2.720 -2.298 13.400 1.00 81.94 90 LEU A N 1
ATOM 722 C CA . LEU A 1 90 ? -1.986 -1.105 13.817 1.00 81.94 90 LEU A CA 1
ATOM 723 C C . LEU A 1 90 ? -2.892 -0.050 14.454 1.00 81.94 90 LEU A C 1
ATOM 725 O O . LEU A 1 90 ? -2.483 0.610 15.407 1.00 81.94 90 LEU A O 1
ATOM 729 N N . SER A 1 91 ? -4.135 0.080 13.985 1.00 81.44 91 SER A N 1
ATOM 730 C CA . SER A 1 91 ? -5.073 1.070 14.520 1.00 81.44 91 SER A CA 1
ATOM 731 C C . SER A 1 91 ? -5.530 0.784 15.953 1.00 81.44 91 SER A C 1
ATOM 733 O O . SER A 1 91 ? -6.005 1.698 16.617 1.00 81.44 91 SER A O 1
ATOM 735 N N . LYS A 1 92 ? -5.415 -0.458 16.446 1.00 80.81 92 LYS A N 1
ATOM 736 C CA . LYS A 1 92 ? -5.854 -0.827 17.808 1.00 80.81 92 LYS A CA 1
ATOM 737 C C . LYS A 1 92 ? -5.026 -0.169 18.907 1.00 80.81 92 LYS A C 1
ATOM 739 O O . LYS A 1 92 ? -5.561 0.109 19.973 1.00 80.81 92 LYS A O 1
ATOM 744 N N . ASP A 1 93 ? -3.752 0.086 18.627 1.00 78.69 93 ASP A N 1
ATOM 745 C CA . ASP A 1 93 ? -2.802 0.647 19.593 1.00 78.69 93 ASP A CA 1
ATOM 746 C C . ASP A 1 93 ? -2.477 2.116 19.290 1.00 78.69 93 ASP A C 1
ATOM 748 O O . ASP A 1 93 ? -1.512 2.671 19.815 1.00 78.69 93 ASP A O 1
ATOM 752 N N . ALA A 1 94 ? -3.247 2.748 18.401 1.00 77.44 94 ALA A N 1
ATOM 753 C CA . ALA A 1 94 ? -3.056 4.145 18.053 1.00 77.44 94 ALA A CA 1
ATOM 754 C C . ALA A 1 94 ? -3.541 5.075 19.191 1.00 77.44 94 ALA A C 1
ATOM 756 O O . ALA A 1 94 ? -4.590 4.814 19.781 1.00 77.44 94 ALA A O 1
ATOM 757 N N . PRO A 1 95 ? -2.836 6.192 19.468 1.00 80.50 95 PRO A N 1
ATOM 758 C CA . PRO A 1 95 ? -1.563 6.606 18.873 1.00 80.50 95 PRO A CA 1
ATOM 759 C C . PRO A 1 95 ? -0.362 5.836 19.457 1.00 80.50 95 PRO A C 1
ATOM 761 O O . PRO A 1 95 ? -0.205 5.729 20.672 1.00 80.50 95 PRO A O 1
ATOM 764 N N . ILE A 1 96 ? 0.539 5.364 18.587 1.00 82.25 96 ILE A N 1
ATOM 765 C CA . ILE A 1 96 ? 1.745 4.606 18.959 1.00 82.25 96 ILE A CA 1
ATOM 766 C C . ILE A 1 96 ? 3.018 5.377 18.585 1.00 82.25 96 ILE A C 1
ATOM 768 O O . ILE A 1 96 ? 3.087 6.031 17.545 1.00 82.25 96 ILE A O 1
ATOM 772 N N . LYS A 1 97 ? 4.058 5.297 19.425 1.00 85.88 97 LYS A N 1
ATOM 773 C CA . LYS A 1 97 ? 5.378 5.859 19.093 1.00 85.88 97 LYS A CA 1
ATOM 774 C C . LYS A 1 97 ? 6.041 5.040 17.988 1.00 85.88 97 LYS A C 1
ATOM 776 O O . LYS A 1 97 ? 5.995 3.814 18.024 1.00 85.88 97 LYS A O 1
ATOM 781 N N . LEU A 1 98 ? 6.734 5.708 17.065 1.00 82.75 98 LEU A N 1
ATOM 782 C CA . LEU A 1 98 ? 7.384 5.055 15.923 1.00 82.75 98 LEU A CA 1
ATOM 783 C C . LEU A 1 98 ? 8.335 3.922 16.337 1.00 82.75 98 LEU A C 1
ATOM 785 O O . LEU A 1 98 ? 8.272 2.844 15.765 1.00 82.75 98 LEU A O 1
ATOM 789 N N . ASN A 1 99 ? 9.178 4.134 17.350 1.00 87.94 99 ASN A N 1
ATOM 790 C CA . ASN A 1 99 ? 10.098 3.101 17.832 1.00 87.94 99 ASN A CA 1
ATOM 791 C C . ASN A 1 99 ? 9.356 1.858 18.349 1.00 87.94 99 ASN A C 1
ATOM 793 O O . ASN A 1 99 ? 9.712 0.748 17.988 1.00 87.94 99 ASN A O 1
ATOM 797 N N . ALA A 1 100 ? 8.291 2.045 19.130 1.00 87.25 100 ALA A N 1
ATOM 798 C CA . ALA A 1 100 ? 7.461 0.945 19.609 1.00 87.25 100 ALA A CA 1
ATOM 799 C C . ALA A 1 100 ? 6.710 0.252 18.462 1.00 87.25 100 ALA A C 1
ATOM 801 O O . ALA A 1 100 ? 6.534 -0.960 18.497 1.00 87.25 100 ALA A O 1
ATOM 802 N N . ALA A 1 101 ? 6.289 1.001 17.438 1.00 84.62 101 ALA A N 1
ATOM 803 C CA . ALA A 1 101 ? 5.653 0.432 16.257 1.00 84.62 101 ALA A CA 1
ATOM 804 C C . ALA A 1 101 ? 6.620 -0.450 15.454 1.00 84.62 101 ALA A C 1
ATOM 806 O O . ALA A 1 101 ? 6.239 -1.541 15.048 1.00 84.62 101 ALA A O 1
ATOM 807 N N . LEU A 1 102 ? 7.870 -0.014 15.266 1.00 89.44 102 LEU A N 1
ATOM 808 C CA . LEU A 1 102 ? 8.885 -0.760 14.513 1.00 89.44 102 LEU A CA 1
ATOM 809 C C . LEU A 1 102 ? 9.264 -2.103 15.158 1.00 89.44 102 LEU A C 1
ATOM 811 O O . LEU A 1 102 ? 9.644 -3.021 14.440 1.00 89.44 102 LEU A O 1
ATOM 815 N N . GLU A 1 103 ? 9.116 -2.238 16.477 1.00 93.25 103 GLU A N 1
ATOM 816 C CA . GLU A 1 103 ? 9.329 -3.506 17.194 1.00 93.25 103 GLU A CA 1
ATOM 817 C C . GLU A 1 103 ? 8.163 -4.500 17.025 1.00 93.25 103 GLU A C 1
ATOM 819 O O . GLU A 1 103 ? 8.267 -5.666 17.414 1.00 93.25 103 GLU A O 1
ATOM 824 N N . ARG A 1 104 ? 7.023 -4.076 16.462 1.00 90.38 104 ARG A N 1
ATOM 825 C CA . ARG A 1 104 ? 5.882 -4.973 16.260 1.00 90.38 104 ARG A CA 1
ATOM 826 C C . ARG A 1 104 ? 6.122 -5.899 15.073 1.00 90.38 104 ARG A C 1
ATOM 828 O O . ARG A 1 104 ? 6.423 -5.463 13.962 1.00 90.38 104 ARG A O 1
ATOM 835 N N . GLY A 1 105 ? 5.857 -7.188 15.275 1.00 93.81 105 GLY A N 1
ATOM 836 C CA . GLY A 1 105 ? 5.971 -8.187 14.210 1.00 93.81 105 GLY A CA 1
ATOM 837 C C . GLY A 1 105 ? 5.050 -7.924 13.011 1.00 93.81 105 GLY A C 1
ATOM 838 O O . GLY A 1 105 ? 5.432 -8.198 11.877 1.00 93.81 105 GLY A O 1
ATOM 839 N N . ASP A 1 106 ? 3.863 -7.347 13.225 1.00 90.81 106 ASP A N 1
ATOM 840 C CA . ASP A 1 106 ? 2.940 -7.016 12.133 1.00 90.81 106 ASP A CA 1
ATOM 841 C C . ASP A 1 106 ? 3.418 -5.838 11.270 1.00 90.81 106 ASP A C 1
ATOM 843 O O . ASP A 1 106 ? 3.154 -5.833 10.070 1.00 90.81 106 ASP A O 1
ATOM 847 N N . VAL A 1 107 ? 4.195 -4.906 11.830 1.00 91.81 107 VAL A N 1
ATOM 848 C CA . VAL A 1 107 ? 4.896 -3.867 11.060 1.00 91.81 107 VAL A CA 1
ATOM 849 C C . VAL A 1 107 ? 5.986 -4.484 10.188 1.00 91.81 107 VAL A C 1
ATOM 851 O O . VAL A 1 107 ? 6.072 -4.161 9.005 1.00 91.81 107 VAL A O 1
ATOM 854 N N . GLY A 1 108 ? 6.781 -5.409 10.732 1.00 93.94 108 GLY A N 1
ATOM 855 C CA . GLY A 1 108 ? 7.782 -6.147 9.952 1.00 93.94 108 GLY A CA 1
ATOM 856 C C . GLY A 1 108 ? 7.161 -6.928 8.789 1.00 93.94 108 GLY A C 1
ATOM 857 O O . GLY A 1 108 ? 7.635 -6.836 7.656 1.00 93.94 108 GLY A O 1
ATOM 858 N N . ASN A 1 109 ? 6.055 -7.630 9.046 1.00 96.25 109 ASN A N 1
ATOM 859 C CA . ASN A 1 109 ? 5.327 -8.371 8.014 1.00 96.25 109 ASN A CA 1
ATOM 860 C C . ASN A 1 109 ? 4.727 -7.441 6.949 1.00 96.25 109 ASN A C 1
ATOM 862 O O . ASN A 1 109 ? 4.859 -7.725 5.761 1.00 96.25 109 ASN A O 1
ATOM 866 N N . LEU A 1 110 ? 4.150 -6.301 7.356 1.00 93.19 110 LEU A N 1
ATOM 867 C CA . LEU A 1 110 ? 3.681 -5.268 6.432 1.00 93.19 110 LEU A CA 1
ATOM 868 C C . LEU A 1 110 ? 4.810 -4.816 5.499 1.00 93.19 110 LEU A C 1
ATOM 870 O O . LEU A 1 110 ? 4.620 -4.794 4.287 1.00 93.19 110 LEU A O 1
ATOM 874 N N . PHE A 1 111 ? 5.992 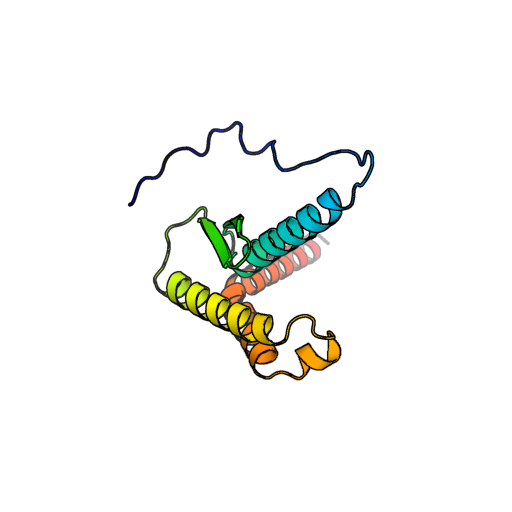-4.490 6.031 1.00 92.81 111 PHE A N 1
ATOM 875 C CA . PHE A 1 111 ? 7.136 -4.115 5.194 1.00 92.81 111 PHE A CA 1
ATOM 876 C C . PHE A 1 111 ? 7.516 -5.220 4.203 1.00 92.81 111 PHE A C 1
ATOM 878 O O . PHE A 1 111 ? 7.750 -4.921 3.031 1.00 92.81 111 PHE A O 1
ATOM 885 N N . GLY A 1 112 ? 7.546 -6.477 4.652 1.00 94.94 112 GLY A N 1
ATOM 886 C CA . GLY A 1 112 ? 7.832 -7.634 3.803 1.00 94.94 112 GLY A CA 1
ATOM 887 C C . GLY A 1 112 ? 6.853 -7.764 2.635 1.00 94.94 112 GLY A C 1
ATOM 888 O O . GLY A 1 112 ? 7.280 -7.769 1.482 1.00 94.94 112 GLY A O 1
ATOM 889 N N . ASP A 1 113 ? 5.548 -7.776 2.917 1.00 95.44 113 ASP A N 1
ATOM 890 C CA . ASP A 1 113 ? 4.508 -7.899 1.888 1.00 95.44 113 ASP A CA 1
ATOM 891 C C . ASP A 1 113 ? 4.507 -6.701 0.920 1.00 95.44 113 ASP A C 1
ATOM 893 O O . ASP A 1 113 ? 4.292 -6.865 -0.282 1.00 95.44 113 ASP A O 1
ATOM 897 N N . VAL A 1 114 ? 4.769 -5.483 1.412 1.00 92.38 114 VAL A N 1
ATOM 898 C CA . VAL A 1 114 ? 4.884 -4.282 0.564 1.00 92.38 114 VAL A CA 1
ATOM 899 C C . VAL A 1 114 ? 6.072 -4.392 -0.387 1.00 92.38 114 VAL A C 1
ATOM 901 O O . VAL A 1 114 ? 5.933 -4.080 -1.573 1.00 92.38 114 VAL A O 1
ATOM 904 N N . LEU A 1 115 ? 7.226 -4.843 0.107 1.00 91.81 115 LEU A N 1
ATOM 905 C CA . LEU A 1 115 ? 8.419 -5.047 -0.713 1.00 91.81 115 LEU A CA 1
ATOM 906 C C . LEU A 1 115 ? 8.204 -6.145 -1.756 1.00 91.81 115 LEU A C 1
ATOM 908 O O . LEU A 1 115 ? 8.565 -5.949 -2.917 1.00 91.81 115 LEU A O 1
ATOM 912 N N . GLU A 1 116 ? 7.584 -7.260 -1.371 1.00 93.25 116 GLU A N 1
ATOM 913 C CA . GLU A 1 116 ? 7.280 -8.365 -2.280 1.00 93.25 116 GLU A CA 1
ATOM 914 C C . GLU A 1 116 ? 6.326 -7.921 -3.396 1.00 93.25 116 GLU A C 1
ATOM 916 O O . GLU A 1 116 ? 6.629 -8.098 -4.579 1.00 93.25 116 GLU A O 1
ATOM 921 N N . TYR A 1 117 ? 5.220 -7.260 -3.049 1.00 91.38 117 TYR A N 1
ATOM 922 C CA . TYR A 1 117 ? 4.243 -6.782 -4.028 1.00 91.38 117 TYR A CA 1
ATOM 923 C C . TYR A 1 117 ? 4.832 -5.723 -4.977 1.00 91.38 117 TYR A C 1
ATOM 925 O O . TYR A 1 117 ? 4.569 -5.730 -6.185 1.00 91.38 117 TYR A O 1
ATOM 933 N N . CYS A 1 118 ? 5.687 -4.835 -4.458 1.00 88.00 118 CYS A N 1
ATOM 934 C CA . CYS A 1 118 ? 6.349 -3.790 -5.241 1.00 88.00 118 CYS A CA 1
ATOM 935 C C . CYS A 1 118 ? 7.620 -4.254 -5.975 1.00 88.00 118 CYS A C 1
ATOM 937 O O . CYS A 1 118 ? 8.192 -3.452 -6.720 1.00 88.00 118 CYS A O 1
ATOM 939 N N . SER A 1 119 ? 8.063 -5.504 -5.809 1.00 90.69 119 SER A N 1
ATOM 940 C CA . SER A 1 119 ? 9.333 -6.027 -6.349 1.00 90.69 119 SER A CA 1
ATOM 941 C C . SER A 1 119 ? 9.521 -5.735 -7.840 1.00 90.69 119 SER A C 1
ATOM 943 O O . SER A 1 119 ? 10.498 -5.101 -8.225 1.00 90.69 119 SER A O 1
ATOM 945 N N . ALA A 1 120 ? 8.514 -6.030 -8.666 1.00 87.50 120 ALA A N 1
ATOM 946 C CA . ALA A 1 120 ? 8.553 -5.777 -10.109 1.00 87.50 120 ALA A CA 1
ATOM 947 C C . ALA A 1 120 ? 8.853 -4.306 -10.476 1.00 87.50 120 ALA A C 1
ATOM 949 O O . ALA A 1 120 ? 9.471 -4.016 -11.504 1.00 87.50 120 ALA A O 1
ATOM 950 N N . LYS A 1 121 ? 8.417 -3.355 -9.639 1.00 86.75 121 LYS A N 1
ATOM 951 C CA . LYS A 1 121 ? 8.665 -1.917 -9.834 1.00 86.75 121 LYS A CA 1
ATOM 952 C C . LYS A 1 121 ? 10.103 -1.560 -9.493 1.00 86.75 121 LYS A C 1
ATOM 954 O O . LYS A 1 121 ? 10.695 -0.702 -10.149 1.00 86.75 121 LYS A O 1
ATOM 959 N N . ILE A 1 122 ? 10.645 -2.192 -8.456 1.00 87.19 122 ILE A N 1
ATOM 960 C CA . ILE A 1 122 ? 12.045 -2.049 -8.058 1.00 87.19 122 ILE A CA 1
ATOM 961 C C . ILE A 1 122 ? 12.934 -2.620 -9.164 1.00 87.19 122 ILE A C 1
ATOM 963 O O . ILE A 1 122 ? 13.811 -1.903 -9.643 1.00 87.19 122 ILE A O 1
ATOM 967 N N . ASP A 1 123 ? 12.637 -3.827 -9.644 1.00 90.62 123 ASP A N 1
ATOM 968 C CA . ASP A 1 123 ? 13.381 -4.491 -10.718 1.00 90.62 123 ASP A CA 1
ATOM 969 C C . ASP A 1 123 ? 13.403 -3.644 -11.990 1.00 90.62 123 ASP A C 1
ATOM 971 O O . ASP A 1 123 ? 14.468 -3.329 -12.516 1.00 90.62 123 ASP A O 1
ATOM 975 N N . THR A 1 124 ? 12.240 -3.152 -12.425 1.00 89.81 124 THR A N 1
ATOM 976 C CA . THR A 1 124 ? 12.133 -2.308 -13.627 1.00 89.81 124 THR A CA 1
ATOM 977 C C . THR A 1 124 ? 12.940 -1.015 -13.503 1.00 89.81 124 THR A C 1
ATOM 979 O O . THR A 1 124 ? 13.571 -0.568 -14.465 1.00 89.81 124 THR A O 1
ATOM 982 N N . ARG A 1 125 ? 12.942 -0.384 -12.322 1.00 88.56 125 ARG A N 1
ATOM 983 C CA . ARG A 1 125 ? 13.766 0.809 -12.066 1.00 88.56 125 ARG A CA 1
ATOM 984 C C . ARG A 1 125 ? 15.252 0.473 -12.070 1.00 88.56 125 ARG A C 1
ATOM 986 O O . ARG A 1 125 ? 16.044 1.266 -12.576 1.00 88.56 125 ARG A O 1
ATOM 993 N N . PHE A 1 126 ? 15.616 -0.678 -11.519 1.00 93.06 126 PHE A N 1
ATOM 994 C CA . PHE A 1 126 ? 16.995 -1.135 -11.461 1.00 93.06 126 PHE A CA 1
ATOM 995 C C . PHE A 1 126 ? 17.533 -1.482 -12.852 1.00 93.06 126 PHE A C 1
ATOM 997 O O . PHE A 1 126 ? 18.648 -1.095 -13.194 1.00 93.06 126 PHE A O 1
ATOM 1004 N N . ASP A 1 127 ? 16.730 -2.124 -13.695 1.00 94.50 127 ASP A N 1
ATOM 1005 C CA . ASP A 1 127 ? 17.101 -2.416 -15.079 1.00 94.50 127 ASP A CA 1
ATOM 1006 C C . ASP A 1 127 ? 17.239 -1.145 -15.913 1.00 94.50 127 ASP A C 1
ATOM 1008 O O . ASP A 1 127 ? 18.236 -0.985 -16.618 1.00 94.50 127 ASP A O 1
ATOM 1012 N N . LYS A 1 128 ? 16.326 -0.180 -15.747 1.00 93.38 128 LYS A N 1
ATOM 1013 C CA . LYS A 1 128 ? 16.474 1.138 -16.376 1.00 93.38 128 LYS A CA 1
ATOM 1014 C C . LYS A 1 128 ? 17.789 1.812 -15.973 1.00 93.38 128 LYS A C 1
ATOM 1016 O O . LYS A 1 128 ? 18.500 2.319 -16.834 1.00 93.38 128 LYS A O 1
ATOM 1021 N N . LEU A 1 129 ? 18.130 1.784 -14.683 1.00 94.50 129 LEU A N 1
ATOM 1022 C CA . LEU A 1 129 ? 19.386 2.347 -14.187 1.00 94.50 129 LEU A CA 1
ATOM 1023 C C . LEU A 1 129 ? 20.608 1.670 -14.830 1.00 94.50 129 LEU A C 1
ATOM 1025 O O . LEU A 1 129 ? 21.535 2.362 -15.247 1.00 94.50 129 LEU A O 1
ATOM 1029 N N . LYS A 1 130 ? 20.613 0.335 -14.954 1.00 95.69 130 LYS A N 1
ATOM 1030 C CA . LYS A 1 130 ? 21.693 -0.393 -15.647 1.00 95.69 130 LYS A CA 1
ATOM 1031 C C . LYS A 1 130 ? 21.827 0.045 -17.102 1.00 95.69 130 LYS A C 1
ATOM 1033 O O . LYS A 1 130 ? 22.945 0.201 -17.587 1.00 95.69 130 LYS A O 1
ATOM 1038 N N . ASP A 1 131 ? 20.709 0.195 -17.803 1.00 95.69 131 ASP A N 1
ATOM 1039 C CA . ASP A 1 131 ? 20.706 0.568 -19.216 1.00 95.69 131 ASP A CA 1
ATOM 1040 C C . ASP A 1 131 ? 21.196 1.999 -19.433 1.00 95.69 131 ASP A C 1
ATOM 1042 O O . ASP A 1 131 ? 21.935 2.250 -20.385 1.00 95.69 131 ASP A O 1
ATOM 1046 N N . ASP A 1 132 ? 20.836 2.920 -18.541 1.00 94.81 132 ASP A N 1
ATOM 1047 C CA . ASP A 1 132 ? 21.313 4.301 -18.584 1.00 94.81 132 ASP A CA 1
ATOM 1048 C C . ASP A 1 132 ? 22.836 4.357 -18.338 1.00 94.81 132 ASP A C 1
ATOM 1050 O O . ASP A 1 132 ? 23.561 4.935 -19.146 1.00 94.81 132 ASP A O 1
ATOM 1054 N N . ILE A 1 133 ? 23.355 3.620 -17.345 1.00 95.69 133 ILE A N 1
ATOM 1055 C CA . ILE A 1 133 ? 24.808 3.503 -17.101 1.00 95.69 133 ILE A CA 1
ATOM 1056 C C . ILE A 1 133 ? 25.548 2.922 -18.318 1.00 95.69 133 ILE A C 1
ATOM 1058 O O . ILE A 1 133 ? 26.610 3.413 -18.696 1.00 95.69 133 ILE A O 1
ATOM 1062 N N . LYS A 1 134 ? 25.011 1.872 -18.955 1.00 95.69 134 LYS A N 1
ATOM 1063 C CA . LYS A 1 134 ? 25.635 1.274 -20.150 1.00 95.69 134 LYS A CA 1
ATOM 1064 C C . LYS A 1 134 ? 25.731 2.269 -21.302 1.00 95.69 134 LYS A C 1
ATOM 1066 O O . LYS A 1 134 ? 26.749 2.287 -21.989 1.00 95.69 134 LYS A O 1
ATOM 1071 N N . LYS A 1 135 ? 24.690 3.074 -21.528 1.00 93.44 135 LYS A N 1
ATOM 1072 C CA . LYS A 1 135 ? 24.697 4.108 -22.574 1.00 93.44 135 LYS A CA 1
ATOM 1073 C C . LYS A 1 135 ? 25.765 5.159 -22.300 1.00 93.44 135 LYS A C 1
ATOM 1075 O O . LYS A 1 135 ? 26.478 5.524 -23.227 1.00 93.44 135 LYS A O 1
ATOM 1080 N N . ASP A 1 136 ? 25.912 5.590 -21.051 1.00 91.56 136 ASP A N 1
ATOM 1081 C CA . ASP A 1 136 ? 26.932 6.571 -20.667 1.00 91.56 136 ASP A CA 1
ATOM 1082 C C . ASP A 1 136 ? 28.356 6.036 -20.867 1.00 91.56 136 ASP A C 1
ATOM 1084 O O . ASP A 1 136 ? 29.242 6.784 -21.270 1.00 91.56 136 ASP A O 1
ATOM 1088 N N . ILE A 1 137 ? 28.581 4.738 -20.636 1.00 88.88 137 ILE A N 1
ATOM 1089 C CA . ILE A 1 137 ? 29.875 4.093 -20.907 1.00 88.88 137 ILE A CA 1
ATOM 1090 C C . ILE A 1 137 ? 30.139 3.976 -22.414 1.00 88.88 137 ILE A C 1
ATOM 1092 O O . ILE A 1 137 ? 31.259 4.203 -22.841 1.00 88.88 137 ILE A O 1
ATOM 1096 N N . ILE A 1 138 ? 29.137 3.607 -23.219 1.00 81.00 138 ILE A N 1
ATOM 1097 C CA . ILE A 1 138 ? 29.295 3.423 -24.676 1.00 81.00 138 ILE A CA 1
ATOM 1098 C C . ILE A 1 138 ? 29.515 4.758 -25.405 1.00 81.00 138 ILE A C 1
ATOM 1100 O O . ILE A 1 138 ? 30.162 4.788 -26.448 1.00 81.00 138 ILE A O 1
ATOM 1104 N N . ASN A 1 139 ? 28.951 5.848 -24.883 1.00 71.69 139 ASN A N 1
ATOM 1105 C CA . ASN A 1 139 ? 29.031 7.177 -25.490 1.00 71.69 139 ASN A CA 1
ATOM 1106 C C . ASN A 1 139 ? 30.267 7.993 -25.049 1.00 71.69 139 ASN A C 1
ATOM 1108 O O . ASN A 1 139 ? 30.386 9.146 -25.467 1.00 71.69 139 ASN A O 1
ATOM 1112 N N . ASN A 1 140 ? 31.152 7.422 -24.223 1.00 55.81 140 ASN A N 1
ATOM 1113 C CA . ASN A 1 140 ? 32.451 7.983 -23.822 1.00 55.81 140 ASN A CA 1
ATOM 1114 C C . ASN A 1 140 ? 33.604 7.186 -24.443 1.00 55.81 140 ASN A C 1
ATOM 1116 O O . ASN A 1 140 ? 34.655 7.810 -24.709 1.00 55.81 140 ASN A O 1
#

Sequence (140 aa):
MRENELYSKACVAGSIRFVVDEADEESVALAEYENFSRNLATILARDRQVVAVTLIPYPNKCEVYIAKNNSWLEEDIVYIDKIKEYVKSLSKDAPIKLNAALERGDVGNLFGDVLEYCSAKIDTRFDKLKDDIKKDIINN

Secondary structure (DSSP, 8-state):
--------TTGGGSS---------HHHHHHHHHHHHHHHHHHHH--TT--EEEEEEEETTEEEEEEEESSPPPHHHHHHHHHHHHHHHHHHTT-S--HHHHHT-HHHHHHHHHHHHHHHHHHHHHHHHHHHHHHHHHHT-

pLDDT: mean 77.11, std 20.71, range [29.95, 96.25]

Organism: Funneliformis mosseae (NCBI:txid27381)

Radius of gyration: 18.88 Å; chains: 1; bounding box: 54×43×45 Å